Protein AF-A0AAN6MAE7-F1 (afdb_monomer)

Sequence (69 aa):
MAIVVMSANLSGTIGSQLFQAADAPLYKKGWTIEVALISAALLIAIIANVQYWLLNHLQKREGEARYHY

Organism: NCBI:txid2831512

Solvent-accessible surface area (backbone atoms only — not comparable to full-atom values): 3991 Å² total; per-residue (Å²): 110,72,66,62,55,52,52,53,56,49,48,59,60,48,54,66,63,45,64,44,82,87,48,63,92,74,40,64,66,35,55,53,51,52,53,51,50,53,51,51,52,51,52,50,52,49,52,53,51,51,52,51,52,51,51,53,55,51,51,47,55,55,48,58,69,71,68,73,121

Foldseek 3Di:
DVVVVVVVVVCVVVVVVQQDPVPPDPSVSNVVVVVVVVVVVVVVVVVVVVVVVVVVVVVVVVVVVVPPD

Radius of gyration: 20.59 Å; Cα contacts (8 Å, |Δi|>4): 9; chains: 1; bounding box: 50×21×57 Å

Structure (mmCIF, N/CA/C/O backbone):
data_AF-A0AAN6MAE7-F1
#
_entry.id   AF-A0AAN6MAE7-F1
#
loop_
_atom_site.group_PDB
_atom_site.i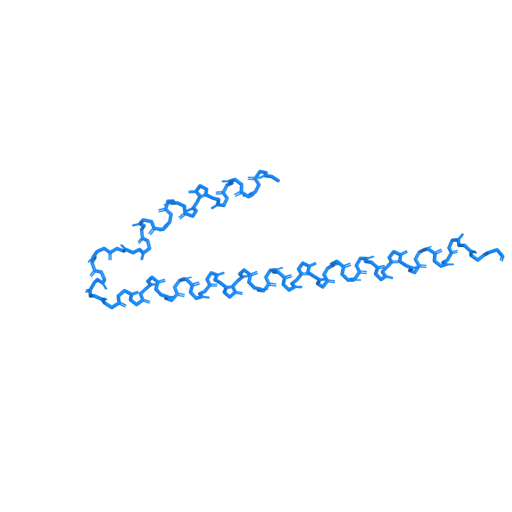d
_atom_site.type_symbol
_atom_site.label_atom_id
_atom_site.label_alt_id
_atom_site.label_comp_id
_atom_site.label_asym_id
_atom_site.label_entity_id
_atom_site.label_seq_id
_atom_site.pdbx_PDB_ins_code
_atom_site.Cartn_x
_atom_site.Cartn_y
_atom_site.Cartn_z
_atom_site.occupancy
_atom_site.B_iso_or_equiv
_atom_site.auth_seq_id
_atom_site.auth_comp_id
_atom_site.auth_asym_id
_atom_site.auth_atom_id
_atom_site.pdbx_PDB_model_num
ATOM 1 N N . MET A 1 1 ? 1.197 13.048 8.768 1.00 62.09 1 MET A N 1
ATOM 2 C CA . MET A 1 1 ? 1.793 13.955 7.759 1.00 62.09 1 MET A CA 1
ATOM 3 C C . MET A 1 1 ? 3.285 13.714 7.538 1.00 62.09 1 MET A C 1
ATOM 5 O O . MET A 1 1 ? 3.649 13.469 6.400 1.00 62.09 1 MET A O 1
ATOM 9 N N . ALA A 1 2 ? 4.137 13.702 8.573 1.00 73.62 2 ALA A N 1
ATOM 10 C CA . ALA A 1 2 ? 5.594 13.532 8.409 1.00 73.62 2 ALA A CA 1
ATOM 11 C C . ALA A 1 2 ? 6.012 12.260 7.639 1.00 73.62 2 ALA A C 1
ATOM 13 O O . ALA A 1 2 ? 6.820 12.340 6.719 1.00 73.62 2 ALA A O 1
ATOM 14 N N . ILE A 1 3 ? 5.402 11.111 7.956 1.00 71.62 3 ILE A N 1
ATOM 15 C CA . ILE A 1 3 ? 5.691 9.835 7.280 1.00 71.62 3 ILE A CA 1
ATOM 16 C C . ILE A 1 3 ? 5.377 9.929 5.782 1.00 71.62 3 ILE A C 1
ATOM 18 O O . ILE A 1 3 ? 6.228 9.607 4.969 1.00 71.62 3 ILE A O 1
ATOM 22 N N . VAL A 1 4 ? 4.204 10.457 5.415 1.00 71.25 4 VAL A N 1
ATOM 23 C CA . VAL A 1 4 ? 3.753 10.586 4.014 1.00 71.25 4 VAL A CA 1
ATOM 24 C C . VAL A 1 4 ? 4.717 11.432 3.178 1.00 71.25 4 VAL A C 1
ATOM 26 O O . VAL A 1 4 ? 5.045 11.069 2.051 1.00 71.25 4 VAL A O 1
ATOM 29 N N . VAL A 1 5 ? 5.210 12.539 3.740 1.00 75.50 5 VAL A N 1
ATOM 30 C CA . VAL A 1 5 ? 6.181 13.415 3.068 1.00 75.50 5 VAL A CA 1
ATOM 31 C C . VAL A 1 5 ? 7.519 12.698 2.869 1.00 75.50 5 VAL A C 1
ATOM 33 O O . VAL A 1 5 ? 8.132 12.815 1.810 1.00 75.50 5 VAL A O 1
ATOM 36 N N . MET A 1 6 ? 7.970 11.918 3.850 1.00 73.50 6 MET A N 1
ATOM 37 C CA . MET A 1 6 ? 9.214 11.152 3.745 1.00 73.50 6 MET A CA 1
ATOM 38 C C . MET A 1 6 ? 9.109 10.052 2.680 1.00 73.50 6 MET A C 1
ATOM 40 O O . MET A 1 6 ? 10.021 9.906 1.867 1.00 73.50 6 MET A O 1
ATOM 44 N N . SER A 1 7 ? 7.968 9.355 2.613 1.00 71.00 7 SER A N 1
ATOM 45 C CA . SER A 1 7 ? 7.692 8.354 1.575 1.00 71.00 7 SER A CA 1
ATOM 46 C C . SER A 1 7 ? 7.710 8.960 0.173 1.00 71.00 7 SER A C 1
ATOM 48 O O . SER A 1 7 ? 8.253 8.351 -0.744 1.00 71.00 7 SER A O 1
ATOM 50 N N . ALA A 1 8 ? 7.151 10.163 -0.000 1.00 72.75 8 ALA A N 1
ATOM 51 C CA . ALA A 1 8 ? 7.133 10.854 -1.289 1.00 72.75 8 ALA A CA 1
ATOM 52 C C . ALA A 1 8 ? 8.550 11.216 -1.767 1.00 72.75 8 ALA A C 1
ATOM 54 O O . ALA A 1 8 ? 8.895 10.976 -2.924 1.00 72.75 8 ALA A O 1
ATOM 55 N N . ASN A 1 9 ? 9.395 11.722 -0.863 1.00 77.00 9 ASN A N 1
ATOM 56 C CA . ASN A 1 9 ? 10.791 12.031 -1.180 1.00 77.00 9 ASN A CA 1
ATOM 57 C C . ASN A 1 9 ? 11.601 10.758 -1.502 1.00 77.00 9 ASN A C 1
ATOM 59 O O . ASN A 1 9 ? 12.338 10.734 -2.485 1.00 77.00 9 ASN A O 1
ATOM 63 N N . LEU A 1 10 ? 11.406 9.671 -0.743 1.00 70.06 10 LEU A N 1
ATOM 64 C CA . LEU A 1 10 ? 12.048 8.371 -0.993 1.00 70.06 10 LEU A CA 1
ATOM 65 C C . LEU A 1 10 ? 11.601 7.736 -2.318 1.00 70.06 10 LEU A C 1
ATOM 67 O O . LEU A 1 10 ? 12.431 7.209 -3.056 1.00 70.06 10 LEU A O 1
ATOM 71 N N . SER A 1 11 ? 10.309 7.824 -2.647 1.00 73.25 11 SER A N 1
ATOM 72 C CA . SER A 1 11 ? 9.750 7.340 -3.915 1.00 73.25 11 SER A CA 1
ATOM 73 C C . SER A 1 11 ? 10.385 8.038 -5.118 1.00 73.25 11 SER A C 1
ATOM 75 O O . SER A 1 11 ? 10.694 7.377 -6.107 1.00 73.25 11 SER A O 1
ATOM 77 N N . GLY A 1 12 ? 10.600 9.355 -5.039 1.00 66.38 12 GLY A N 1
ATOM 78 C CA . GLY A 1 12 ? 11.248 10.120 -6.106 1.00 66.38 12 GLY A CA 1
ATOM 79 C C . GLY A 1 12 ? 12.700 9.693 -6.336 1.00 66.38 12 GLY A C 1
ATOM 80 O O . GLY A 1 12 ? 13.123 9.512 -7.477 1.00 66.38 12 GLY A O 1
ATOM 81 N N . THR A 1 13 ? 13.456 9.459 -5.259 1.00 73.25 13 THR A N 1
ATOM 82 C CA . THR A 1 13 ? 14.852 9.006 -5.357 1.00 73.25 13 THR A CA 1
ATOM 83 C C . THR A 1 13 ? 14.954 7.571 -5.875 1.00 73.25 13 THR A C 1
ATOM 85 O O . THR A 1 13 ? 15.742 7.301 -6.782 1.00 73.25 13 THR A O 1
ATOM 88 N N . ILE A 1 14 ? 14.134 6.656 -5.353 1.00 72.69 14 ILE A N 1
ATOM 89 C CA . ILE A 1 14 ? 14.179 5.234 -5.718 1.00 72.69 14 ILE A CA 1
ATOM 90 C C . ILE A 1 14 ? 13.657 5.011 -7.139 1.00 72.69 14 ILE A C 1
ATOM 92 O O . ILE A 1 14 ? 14.258 4.229 -7.868 1.00 72.69 14 ILE A O 1
ATOM 96 N N . GLY A 1 15 ? 12.622 5.733 -7.582 1.00 63.25 15 GLY A N 1
ATOM 97 C CA . GLY A 1 15 ? 12.062 5.588 -8.932 1.00 63.25 15 GLY A CA 1
ATOM 98 C C . GLY A 1 15 ? 13.088 5.816 -10.049 1.00 63.25 15 GLY A C 1
ATOM 99 O O . GLY A 1 15 ? 13.102 5.079 -11.033 1.00 63.25 15 GLY A O 1
ATOM 100 N N . SER A 1 16 ? 14.012 6.765 -9.858 1.00 63.69 16 SER A N 1
ATOM 101 C CA . SER A 1 16 ? 15.097 7.035 -10.817 1.00 63.69 16 SER A CA 1
ATOM 102 C C . SER A 1 16 ? 16.152 5.922 -10.895 1.00 63.69 16 SER A C 1
ATOM 104 O O . SER A 1 16 ? 16.777 5.734 -11.936 1.00 63.69 16 SER A O 1
ATOM 106 N N . GLN A 1 17 ? 16.332 5.157 -9.815 1.00 64.19 17 GLN A N 1
ATOM 107 C CA . GLN A 1 17 ? 17.238 4.005 -9.774 1.00 64.19 17 GLN A CA 1
ATOM 108 C C . GLN A 1 17 ? 16.536 2.699 -10.168 1.00 64.19 17 GLN A C 1
ATOM 110 O O . GLN A 1 17 ? 17.191 1.748 -10.588 1.00 64.19 17 GLN A O 1
ATOM 115 N N . LEU A 1 18 ? 15.207 2.660 -10.054 1.00 64.19 18 LEU A N 1
ATOM 116 C CA . LEU A 1 18 ? 14.384 1.489 -10.322 1.00 64.19 18 LEU A CA 1
ATOM 117 C C . LEU A 1 18 ? 14.316 1.137 -11.811 1.00 64.19 18 LEU A C 1
ATOM 119 O O . LEU A 1 18 ? 14.384 -0.035 -12.183 1.00 64.19 18 LEU A O 1
ATOM 123 N N . PHE A 1 19 ? 14.220 2.158 -12.663 1.00 61.44 19 PHE A N 1
ATOM 124 C CA . PHE A 1 19 ? 14.205 2.020 -14.118 1.00 61.44 19 PHE A CA 1
ATOM 125 C C . PHE A 1 19 ? 15.561 2.394 -14.700 1.00 61.44 19 PHE A C 1
ATOM 127 O O . PHE A 1 19 ? 15.730 3.394 -15.397 1.00 61.44 19 PHE A O 1
ATOM 134 N N . GLN A 1 20 ? 16.562 1.579 -14.385 1.00 64.31 20 GLN A N 1
ATOM 135 C CA . GLN A 1 20 ? 17.903 1.784 -14.905 1.00 64.31 20 GLN A CA 1
ATOM 136 C C . GLN A 1 20 ? 17.943 1.469 -16.411 1.00 64.31 20 GLN A C 1
ATOM 138 O O . GLN A 1 20 ? 17.490 0.410 -16.847 1.00 64.31 20 GLN A O 1
ATOM 143 N N . ALA A 1 21 ? 18.534 2.366 -17.211 1.00 61.16 21 ALA A N 1
ATOM 144 C CA . ALA A 1 21 ? 18.658 2.214 -18.669 1.00 61.16 21 ALA A CA 1
ATOM 145 C C . ALA A 1 21 ? 19.412 0.938 -19.102 1.00 61.16 21 ALA A C 1
ATOM 147 O O . ALA A 1 21 ? 19.277 0.496 -20.239 1.00 61.16 21 ALA A O 1
ATOM 148 N N . ALA A 1 22 ? 20.173 0.331 -18.186 1.00 61.84 22 ALA A N 1
ATOM 149 C CA . ALA A 1 22 ? 20.919 -0.905 -18.400 1.00 61.84 22 ALA A CA 1
ATOM 150 C C . ALA A 1 22 ? 20.036 -2.166 -18.530 1.00 61.84 22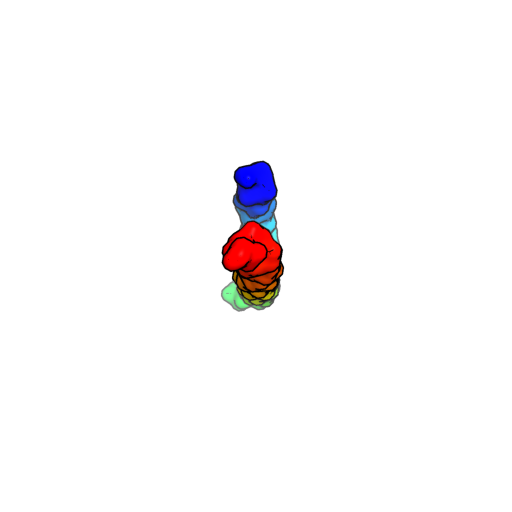 ALA A C 1
ATOM 152 O O . ALA A 1 22 ? 20.478 -3.134 -19.139 1.00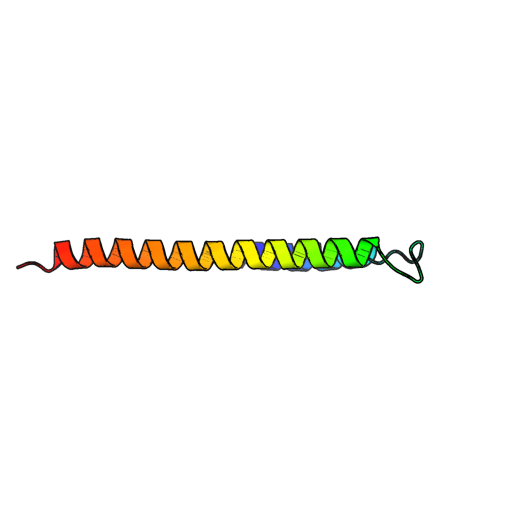 61.84 22 ALA A O 1
ATOM 153 N N . ASP A 1 23 ? 18.806 -2.164 -17.997 1.00 55.56 23 ASP A N 1
ATOM 154 C CA . ASP A 1 23 ? 17.872 -3.309 -18.059 1.00 55.56 23 ASP A CA 1
ATOM 155 C C . ASP A 1 23 ? 16.840 -3.180 -19.210 1.00 55.56 23 ASP A C 1
ATOM 157 O O . ASP A 1 23 ? 15.850 -3.922 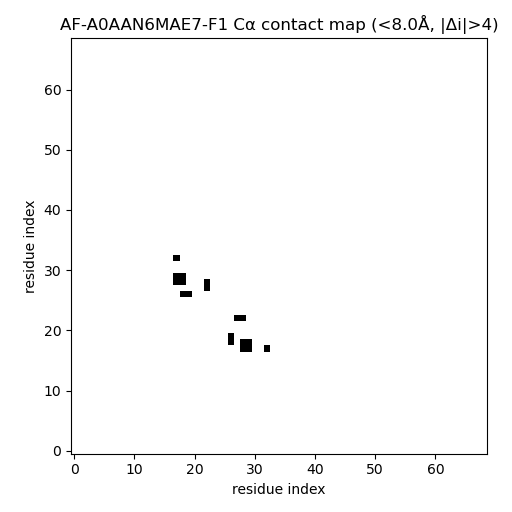-19.276 1.00 55.56 23 ASP A O 1
ATOM 161 N N . ALA A 1 24 ? 17.064 -2.247 -20.142 1.00 56.59 24 ALA A N 1
ATOM 162 C CA . ALA A 1 24 ? 16.261 -2.113 -21.354 1.00 56.59 24 ALA A CA 1
ATOM 163 C C . ALA A 1 24 ? 16.426 -3.345 -22.276 1.00 56.59 24 ALA A C 1
ATOM 165 O O . ALA A 1 24 ? 17.526 -3.894 -22.369 1.00 56.59 24 ALA A O 1
ATOM 166 N N . PRO A 1 25 ? 15.378 -3.793 -23.001 1.00 62.06 25 PRO A N 1
ATOM 167 C CA . PRO A 1 25 ? 14.046 -3.189 -23.134 1.00 62.06 25 PRO A CA 1
ATOM 168 C C . PRO A 1 25 ? 12.964 -3.809 -22.232 1.00 62.06 25 PRO A C 1
ATOM 170 O O . PRO A 1 25 ? 11.848 -3.301 -22.194 1.00 62.06 25 PRO A O 1
ATOM 173 N N . LEU A 1 26 ? 13.249 -4.920 -21.541 1.00 61.62 26 LEU A N 1
ATOM 174 C CA . LEU A 1 26 ? 12.224 -5.675 -20.805 1.00 61.62 26 LEU A CA 1
ATOM 175 C C . LEU A 1 26 ? 12.054 -5.249 -19.336 1.00 61.62 26 LEU A C 1
ATOM 177 O O . LEU A 1 26 ? 11.102 -5.704 -18.711 1.00 61.62 26 LEU A O 1
ATOM 181 N N . TYR A 1 27 ? 12.966 -4.439 -18.774 1.00 64.56 27 TYR A N 1
ATOM 182 C CA . TYR A 1 27 ? 12.879 -3.830 -17.432 1.00 64.56 27 TYR A CA 1
ATOM 183 C C . TYR A 1 27 ? 12.351 -4.767 -16.324 1.00 64.56 27 TYR A C 1
ATOM 185 O O . TYR A 1 27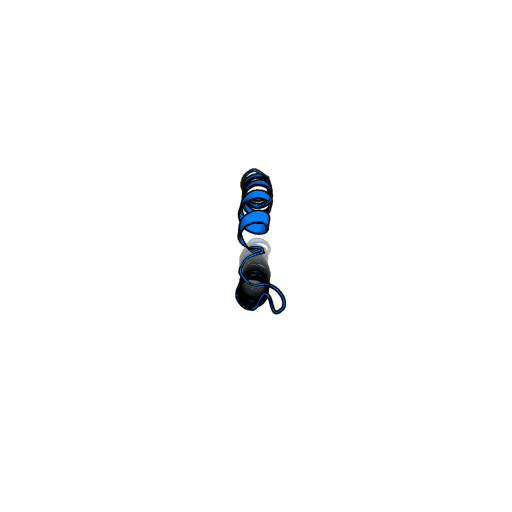 ? 11.584 -4.365 -15.447 1.00 64.56 27 TYR A O 1
ATOM 193 N N . LYS A 1 28 ? 12.774 -6.041 -16.339 1.00 68.06 28 LYS A N 1
ATOM 194 C CA . LYS A 1 28 ? 12.221 -7.099 -15.468 1.00 68.06 28 LYS A CA 1
ATOM 195 C C . LYS A 1 28 ? 12.357 -6.782 -13.975 1.00 68.06 28 LYS A C 1
ATOM 197 O O . LYS A 1 28 ? 11.495 -7.166 -13.182 1.00 68.06 28 LYS A O 1
ATOM 202 N N . LYS A 1 29 ? 13.431 -6.084 -13.590 1.00 67.56 29 LYS A N 1
ATOM 203 C CA . LYS A 1 29 ? 13.665 -5.677 -12.198 1.00 67.56 29 LYS A CA 1
ATOM 204 C C . LYS A 1 29 ? 12.685 -4.595 -11.747 1.00 67.56 29 LYS A C 1
ATOM 206 O O . LYS A 1 29 ? 12.092 -4.752 -10.686 1.00 67.56 29 LYS A O 1
ATOM 211 N N . GLY A 1 30 ? 12.459 -3.568 -12.571 1.00 69.19 30 GLY A N 1
ATOM 212 C CA . GLY A 1 30 ? 11.505 -2.496 -12.272 1.00 69.19 30 GLY A CA 1
ATOM 213 C C . GLY A 1 30 ? 10.089 -3.032 -12.066 1.00 69.19 30 GLY A C 1
ATOM 214 O O . GLY A 1 30 ? 9.489 -2.792 -11.023 1.00 69.19 30 GLY A O 1
ATOM 215 N N . TRP A 1 31 ? 9.625 -3.882 -12.987 1.00 72.31 31 TRP A N 1
ATOM 216 C CA . TRP A 1 31 ? 8.312 -4.530 -12.892 1.00 72.31 31 TRP A CA 1
ATOM 217 C C . TRP A 1 31 ? 8.137 -5.357 -11.610 1.00 72.31 31 TRP A C 1
ATOM 219 O O . TRP A 1 31 ? 7.127 -5.251 -10.918 1.00 72.31 31 TRP A O 1
ATOM 229 N N . THR A 1 32 ? 9.135 -6.171 -11.254 1.00 76.00 32 THR A N 1
ATOM 230 C CA . THR A 1 32 ? 9.059 -7.019 -10.052 1.00 76.00 32 THR A CA 1
ATOM 231 C C . THR A 1 32 ? 8.972 -6.180 -8.777 1.00 76.00 32 THR A C 1
ATOM 233 O O . THR A 1 32 ? 8.230 -6.524 -7.857 1.00 76.00 32 THR A O 1
ATOM 236 N N . ILE A 1 33 ? 9.706 -5.067 -8.719 1.00 78.81 33 ILE A N 1
ATOM 237 C CA . ILE A 1 33 ? 9.713 -4.192 -7.546 1.00 78.81 33 ILE A CA 1
ATOM 238 C C . ILE A 1 33 ? 8.410 -3.390 -7.448 1.00 78.81 33 ILE A C 1
ATOM 240 O O . ILE A 1 33 ? 7.881 -3.254 -6.346 1.00 78.81 33 ILE A O 1
ATOM 244 N N . GLU A 1 34 ? 7.840 -2.927 -8.564 1.00 80.12 34 GLU A N 1
ATOM 245 C CA . GLU A 1 34 ? 6.509 -2.304 -8.568 1.00 80.12 34 GLU A CA 1
ATOM 246 C C . GLU A 1 34 ? 5.432 -3.261 -8.055 1.00 80.12 34 GLU A C 1
ATOM 248 O O . GLU A 1 34 ? 4.659 -2.906 -7.164 1.00 80.12 34 GLU A O 1
ATOM 253 N N . VAL A 1 35 ? 5.418 -4.501 -8.551 1.00 82.06 35 VAL A N 1
ATOM 254 C CA . VAL A 1 35 ? 4.470 -5.522 -8.089 1.00 82.06 35 VAL A CA 1
ATOM 255 C C . VAL A 1 35 ? 4.660 -5.808 -6.595 1.00 82.06 35 VAL A C 1
ATOM 257 O O . VAL A 1 35 ? 3.672 -5.905 -5.862 1.00 82.06 35 VAL A O 1
ATOM 260 N N . ALA A 1 36 ? 5.903 -5.890 -6.112 1.00 83.00 36 ALA A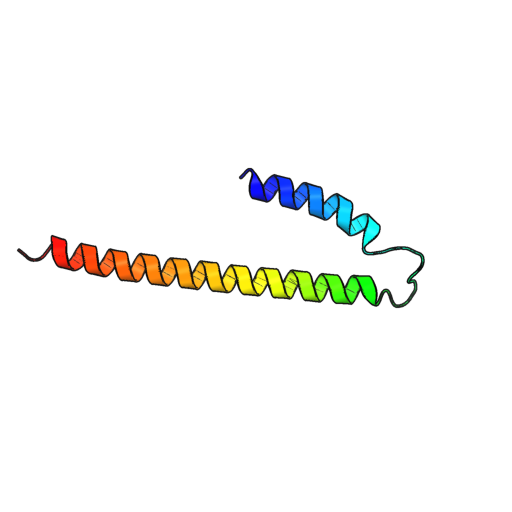 N 1
ATOM 261 C CA . ALA A 1 36 ? 6.193 -6.078 -4.691 1.00 83.00 36 ALA A CA 1
ATOM 262 C C . ALA A 1 36 ? 5.712 -4.892 -3.833 1.00 83.00 36 ALA A C 1
ATOM 264 O O . ALA A 1 36 ? 5.094 -5.102 -2.788 1.00 83.00 36 ALA A O 1
ATOM 265 N N . LEU A 1 37 ? 5.937 -3.655 -4.288 1.00 82.50 37 LEU A N 1
ATOM 266 C CA . LEU A 1 37 ? 5.493 -2.433 -3.610 1.00 82.50 37 LEU A CA 1
ATOM 267 C C . LEU A 1 37 ? 3.967 -2.343 -3.540 1.00 82.50 37 LEU A C 1
ATOM 269 O O . LEU A 1 37 ? 3.424 -2.079 -2.468 1.00 82.50 37 LEU A O 1
ATOM 273 N N . ILE A 1 38 ? 3.271 -2.607 -4.648 1.00 85.00 38 ILE A N 1
ATOM 274 C CA . ILE A 1 38 ? 1.802 -2.602 -4.697 1.00 85.00 38 ILE A CA 1
ATOM 275 C C . ILE A 1 38 ? 1.234 -3.692 -3.784 1.00 85.00 38 ILE A C 1
ATOM 277 O O . ILE A 1 38 ? 0.291 -3.439 -3.033 1.00 85.00 38 ILE A O 1
ATOM 281 N N . SER A 1 39 ? 1.835 -4.884 -3.790 1.00 85.88 39 SER A N 1
ATOM 282 C CA . SER A 1 39 ? 1.422 -5.987 -2.915 1.00 85.88 39 SER A CA 1
ATOM 283 C C . SER A 1 39 ? 1.596 -5.628 -1.436 1.00 85.88 39 SER A C 1
ATOM 285 O O . SER A 1 39 ? 0.688 -5.844 -0.634 1.00 85.88 39 SER A O 1
ATOM 287 N N . ALA A 1 40 ? 2.728 -5.021 -1.070 1.00 85.50 40 ALA A N 1
ATOM 288 C CA . ALA A 1 40 ? 2.976 -4.555 0.292 1.00 85.50 40 ALA A CA 1
ATOM 289 C C . ALA A 1 40 ? 2.001 -3.438 0.705 1.00 85.50 40 ALA A C 1
ATOM 291 O O . ALA A 1 40 ? 1.457 -3.473 1.809 1.00 85.50 40 ALA A O 1
ATOM 292 N N . ALA A 1 41 ? 1.730 -2.479 -0.185 1.00 82.88 41 ALA A N 1
ATOM 293 C CA . ALA A 1 41 ? 0.769 -1.408 0.062 1.00 82.88 41 ALA A CA 1
ATOM 294 C C . ALA A 1 41 ? -0.650 -1.954 0.285 1.00 82.88 41 ALA A C 1
ATOM 296 O O . ALA A 1 41 ? -1.330 -1.529 1.220 1.00 82.88 41 ALA A O 1
ATOM 297 N N . LEU A 1 42 ? -1.073 -2.938 -0.516 1.00 88.00 42 LEU A N 1
ATOM 298 C CA . LEU A 1 42 ? -2.351 -3.630 -0.337 1.00 88.00 42 LEU A CA 1
ATOM 299 C C . LEU A 1 42 ? -2.429 -4.351 1.011 1.00 88.00 42 LEU A C 1
ATOM 301 O O . LEU A 1 42 ? -3.428 -4.208 1.714 1.00 88.00 42 LEU A O 1
ATOM 305 N N . LEU A 1 43 ? -1.379 -5.075 1.411 1.00 88.81 43 LEU A N 1
ATOM 306 C CA . LEU A 1 43 ? -1.338 -5.742 2.716 1.00 88.81 43 LEU A CA 1
ATOM 307 C C . LEU A 1 43 ? -1.470 -4.741 3.869 1.00 88.81 43 LEU A C 1
ATOM 309 O O . LEU A 1 43 ? -2.275 -4.951 4.775 1.00 88.81 43 LEU A O 1
ATOM 313 N N . ILE A 1 44 ? -0.734 -3.629 3.816 1.00 88.06 44 ILE A N 1
ATOM 314 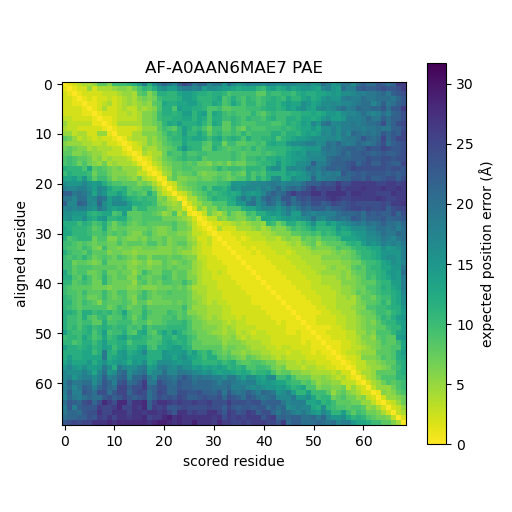C CA . ILE A 1 44 ? -0.811 -2.576 4.837 1.00 88.06 44 ILE A CA 1
ATOM 315 C C . ILE A 1 44 ? -2.215 -1.958 4.874 1.00 88.06 44 ILE A C 1
ATOM 317 O O . ILE A 1 44 ? -2.754 -1.732 5.957 1.00 88.06 44 ILE A O 1
ATOM 321 N N . ALA A 1 45 ? -2.842 -1.732 3.716 1.00 88.31 45 ALA A N 1
ATOM 322 C CA . ALA A 1 45 ? -4.204 -1.211 3.643 1.00 88.31 45 ALA A CA 1
ATOM 323 C C . ALA A 1 45 ? -5.231 -2.176 4.260 1.00 88.31 45 ALA A C 1
ATOM 325 O O . ALA A 1 45 ? -6.127 -1.737 4.985 1.00 88.31 45 ALA A O 1
ATOM 326 N N . ILE A 1 46 ? -5.092 -3.484 4.026 1.00 91.50 46 ILE A N 1
ATOM 327 C CA . ILE A 1 46 ? -5.945 -4.505 4.652 1.00 91.50 46 ILE A CA 1
ATOM 328 C C . ILE A 1 46 ? -5.753 -4.491 6.170 1.00 91.50 46 ILE A C 1
ATOM 330 O O . ILE A 1 46 ? -6.738 -4.432 6.903 1.00 91.50 46 ILE A O 1
ATOM 334 N N . ILE A 1 47 ? -4.505 -4.479 6.647 1.00 91.81 47 ILE A N 1
ATOM 335 C CA . ILE A 1 47 ? -4.196 -4.428 8.084 1.00 91.81 47 ILE A CA 1
ATOM 336 C C . ILE A 1 47 ? -4.812 -3.182 8.722 1.00 91.81 47 ILE A C 1
ATOM 338 O O . ILE A 1 47 ? -5.440 -3.292 9.772 1.00 91.81 47 ILE A O 1
ATOM 342 N N . ALA A 1 48 ? -4.703 -2.018 8.080 1.00 88.06 48 ALA A N 1
ATOM 343 C CA . ALA A 1 48 ? -5.296 -0.781 8.580 1.00 88.06 48 ALA A CA 1
ATOM 344 C C . ALA A 1 48 ? -6.829 -0.874 8.687 1.00 88.06 48 ALA A C 1
ATOM 346 O O . ALA A 1 48 ? -7.404 -0.437 9.683 1.00 88.06 48 ALA A O 1
ATOM 347 N N . ASN A 1 49 ? -7.494 -1.494 7.706 1.00 87.69 49 ASN A N 1
ATOM 348 C CA . ASN A 1 49 ? -8.941 -1.723 7.750 1.00 87.69 49 ASN A CA 1
ATOM 349 C C . ASN A 1 49 ? -9.340 -2.706 8.861 1.00 87.69 49 ASN A C 1
ATOM 351 O O . ASN A 1 49 ? -10.296 -2.452 9.592 1.00 87.69 49 ASN A O 1
ATOM 355 N N . VAL A 1 50 ? -8.592 -3.800 9.033 1.00 90.12 50 VAL A N 1
ATOM 356 C CA . VAL A 1 50 ? -8.821 -4.771 10.115 1.00 90.12 50 VAL A CA 1
ATOM 357 C C . VAL A 1 50 ? -8.597 -4.125 11.480 1.00 90.12 50 VAL A C 1
ATOM 359 O O . VAL A 1 50 ? -9.415 -4.298 12.382 1.00 90.12 50 VAL A O 1
ATOM 362 N N . GLN A 1 51 ? -7.531 -3.336 11.628 1.00 90.00 51 GLN A N 1
ATOM 363 C CA . GLN A 1 51 ? -7.244 -2.581 12.843 1.00 90.00 51 GLN A CA 1
ATOM 364 C C . GLN A 1 51 ? -8.400 -1.631 13.173 1.00 90.00 51 GLN A C 1
ATOM 366 O O . GLN A 1 51 ? -8.860 -1.604 14.313 1.00 90.00 51 GLN A O 1
ATOM 371 N N . TYR A 1 52 ? -8.909 -0.900 12.178 1.00 85.94 52 TYR A N 1
ATOM 372 C CA . TYR A 1 52 ? -10.048 -0.004 12.354 1.00 85.94 52 TYR A CA 1
ATOM 373 C C . TYR A 1 52 ? -11.317 -0.759 12.768 1.00 85.94 52 TYR A C 1
ATOM 375 O O . TYR A 1 52 ? -12.020 -0.339 13.687 1.00 85.94 52 TYR A O 1
ATOM 383 N N . TRP A 1 53 ? -11.592 -1.904 12.139 1.00 87.44 53 TRP A N 1
ATOM 384 C CA . TRP A 1 53 ? -12.735 -2.747 12.481 1.00 87.44 53 TRP A CA 1
ATOM 385 C C . TRP A 1 53 ? -12.649 -3.291 13.914 1.00 87.44 53 TRP A C 1
ATOM 387 O O . TRP A 1 53 ? -13.622 -3.192 14.661 1.00 87.44 53 TRP A O 1
ATOM 397 N N . LEU A 1 54 ? -11.480 -3.793 14.328 1.00 87.12 54 LEU A N 1
ATOM 398 C CA . LEU A 1 54 ? -11.239 -4.281 15.689 1.00 87.12 54 LEU A CA 1
ATOM 399 C C . LEU A 1 54 ? -11.400 -3.172 16.731 1.00 87.12 54 LEU A C 1
ATOM 401 O O . LEU A 1 54 ? -12.087 -3.375 17.730 1.00 87.12 54 LEU A O 1
ATOM 405 N N . LEU A 1 55 ? -10.805 -2.000 16.491 1.00 85.50 55 LEU A N 1
ATOM 406 C CA . LEU A 1 55 ? -10.925 -0.838 17.377 1.00 85.50 55 LEU A CA 1
ATOM 407 C C . LEU A 1 55 ? -12.385 -0.398 17.514 1.00 85.50 55 LEU A C 1
ATOM 409 O O . LEU A 1 55 ? -12.861 -0.215 18.630 1.00 85.50 55 LEU A O 1
ATOM 413 N N . ASN A 1 56 ? -13.122 -0.315 16.406 1.00 84.88 56 ASN A N 1
ATOM 414 C CA . ASN A 1 56 ? -14.537 0.049 16.423 1.00 84.88 56 ASN A CA 1
ATOM 415 C C . ASN A 1 56 ? -15.394 -0.998 17.162 1.00 84.88 56 ASN A C 1
ATOM 417 O O . ASN A 1 56 ? -16.314 -0.658 17.906 1.00 84.88 56 ASN A O 1
ATOM 421 N N . HIS A 1 57 ? -15.077 -2.286 17.006 1.00 76.06 57 HIS A N 1
ATOM 422 C CA . HIS A 1 57 ? -15.781 -3.361 17.703 1.00 76.06 57 HIS A CA 1
ATOM 423 C C . HIS A 1 57 ? -15.461 -3.396 19.208 1.00 76.06 57 HIS A C 1
ATOM 425 O O . HIS A 1 57 ? -16.340 -3.690 20.020 1.00 76.06 57 HIS A O 1
ATOM 431 N N . LEU A 1 58 ? -14.225 -3.091 19.607 1.00 80.94 58 LEU A N 1
ATOM 432 C CA . LEU A 1 58 ? -13.835 -2.956 21.015 1.00 80.94 58 LEU A CA 1
ATOM 433 C C . LEU A 1 58 ? -14.518 -1.747 21.664 1.00 80.94 58 LEU A C 1
ATOM 435 O O . LEU A 1 58 ? -15.096 -1.873 22.741 1.00 80.94 58 LEU A O 1
ATOM 439 N N . GLN A 1 59 ? -14.538 -0.611 20.971 1.00 76.50 59 GLN A N 1
ATOM 440 C CA . GLN A 1 59 ? -15.146 0.621 21.465 1.00 76.50 59 GLN A CA 1
ATOM 441 C C . GLN A 1 59 ? -16.674 0.502 21.600 1.00 76.50 59 GLN A C 1
ATOM 443 O O . GLN A 1 59 ?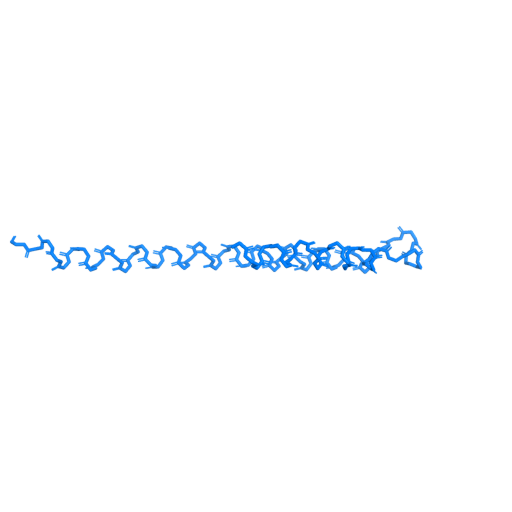 -17.252 1.035 22.546 1.00 76.50 59 GLN A O 1
ATOM 448 N N . LYS A 1 60 ? -17.337 -0.272 20.726 1.00 66.75 60 LYS A N 1
ATOM 449 C CA . LYS A 1 60 ? -18.750 -0.648 20.905 1.00 66.75 60 LYS A CA 1
ATOM 450 C C . LYS A 1 60 ? -18.998 -1.453 22.184 1.00 66.75 60 LYS A C 1
ATOM 452 O O . LYS A 1 60 ? -19.970 -1.170 22.875 1.00 66.75 60 LYS A O 1
ATOM 457 N N . ARG A 1 61 ? -18.118 -2.403 22.527 1.00 61.69 61 ARG A N 1
ATOM 458 C CA . ARG A 1 61 ? -18.241 -3.207 23.761 1.00 61.69 61 ARG A CA 1
ATOM 459 C C . ARG A 1 61 ? -18.079 -2.357 25.021 1.00 61.69 61 ARG A C 1
ATOM 461 O O . ARG A 1 61 ? -18.801 -2.566 25.989 1.00 61.69 61 ARG A O 1
ATOM 468 N N . GLU A 1 62 ? -17.162 -1.391 25.007 1.00 63.12 62 GLU A N 1
ATOM 469 C CA . GLU A 1 62 ? -17.029 -0.419 26.102 1.00 63.12 62 GLU A CA 1
ATOM 470 C C . GLU A 1 62 ? -18.223 0.540 26.178 1.00 63.12 62 GLU A C 1
ATOM 472 O O . GLU A 1 62 ? -18.658 0.888 27.274 1.00 63.12 62 GLU A O 1
ATOM 477 N N . GLY A 1 63 ? -18.779 0.945 25.032 1.00 60.75 63 GLY A N 1
ATOM 478 C CA . GLY A 1 63 ? -19.998 1.749 24.968 1.00 60.75 63 GLY A CA 1
ATOM 479 C C . GLY A 1 63 ? -21.194 1.031 25.593 1.00 60.75 63 GLY A C 1
ATOM 480 O O . GLY A 1 63 ? -21.816 1.564 26.506 1.00 60.75 63 GLY A O 1
ATOM 481 N N . GLU A 1 64 ? -21.486 -0.200 25.176 1.00 59.09 64 GLU A N 1
ATOM 482 C CA . GLU A 1 64 ? -22.606 -0.988 25.715 1.00 59.09 64 GLU A CA 1
ATOM 483 C C . GLU A 1 64 ? -22.486 -1.233 27.229 1.00 59.09 64 GLU A C 1
ATOM 485 O O . GLU A 1 64 ? -23.473 -1.110 27.951 1.00 59.09 64 GLU A O 1
ATOM 490 N N . ALA A 1 65 ? -21.273 -1.474 27.740 1.00 59.81 65 ALA A N 1
ATOM 491 C CA . ALA A 1 65 ? -21.033 -1.624 29.177 1.00 59.81 65 ALA A CA 1
ATOM 492 C C . ALA A 1 65 ? -21.254 -0.326 29.981 1.00 59.81 65 ALA A C 1
ATOM 494 O O . ALA A 1 65 ? -21.498 -0.385 31.185 1.00 59.81 65 ALA A O 1
ATOM 495 N N . ARG A 1 66 ? -21.161 0.847 29.339 1.00 56.44 66 ARG A N 1
ATOM 496 C CA . ARG A 1 66 ? -21.248 2.162 29.995 1.00 56.44 66 ARG A CA 1
ATOM 497 C C . ARG A 1 66 ? -22.659 2.764 29.995 1.00 56.44 66 ARG A C 1
ATOM 499 O O . ARG A 1 66 ? -22.911 3.657 30.798 1.00 56.44 66 ARG A O 1
ATOM 506 N N . TYR A 1 67 ? -23.561 2.291 29.130 1.00 57.72 67 TYR A N 1
ATOM 507 C CA . TYR A 1 67 ? -24.943 2.792 29.009 1.00 57.72 67 TYR A CA 1
ATOM 508 C C . TYR A 1 67 ? -26.019 1.830 29.536 1.00 57.72 67 TYR A C 1
ATOM 510 O O . TYR A 1 67 ? -27.204 2.144 29.438 1.00 57.72 67 TYR A O 1
ATOM 518 N N . HIS A 1 68 ? -25.639 0.694 30.125 1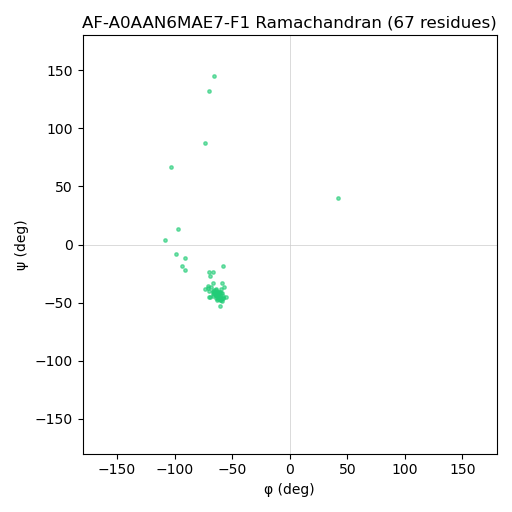.00 46.50 68 HIS A N 1
ATOM 519 C CA . HIS A 1 68 ? -26.566 -0.139 30.890 1.00 46.50 68 HIS A CA 1
ATOM 520 C C . HIS A 1 68 ? -26.877 0.522 32.246 1.00 46.50 68 HIS A C 1
ATOM 522 O O . HIS A 1 68 ? -26.194 0.277 33.240 1.00 46.50 68 HIS A O 1
ATOM 528 N N . TYR A 1 69 ? -27.895 1.386 32.250 1.00 48.69 69 TYR A N 1
ATOM 529 C CA . TYR A 1 69 ? -28.675 1.765 33.432 1.00 48.69 69 TYR A CA 1
ATOM 530 C C . TYR A 1 69 ? -29.955 0.933 33.481 1.00 48.69 69 TYR A C 1
ATOM 532 O O . TYR A 1 69 ? -30.560 0.740 32.400 1.00 48.69 69 TYR A O 1
#

Secondary structure (DSSP, 8-state):
-HHHHHHHHHHHHHHHHHS-GGGTTT-HHHHHHHHHHHHHHHHHHHHHHHHHHHHHHHHHHHHHHHH--

pLDDT: mean 73.11, std 11.49, range [46.5, 91.81]

Mean predicted aligned error: 11.02 Å